Protein AF-A0A3M1DC20-F1 (afdb_monomer_lite)

Sequence (156 aa):
DALRALERAANFAPGNIRAHLELARLYRKMGRIGDAIAEIELAKHYGEPNRDAKLLLAQLYVDKGSNLELAEKYLNELTAGGVVDPEAMKAKVRLFMFKKDFGAAGRVVEQLEEVFPEDEDVRRLKAELADRRRKASKKRGHRRKGGGFKIIRMDQ

Structure (mmCIF, N/CA/C/O backbone):
data_AF-A0A3M1DC20-F1
#
_entry.id   AF-A0A3M1DC20-F1
#
loop_
_atom_site.group_PDB
_atom_site.id
_atom_site.type_symbol
_atom_site.label_atom_id
_atom_site.label_alt_id
_atom_site.label_comp_id
_atom_site.label_asym_id
_atom_site.label_entity_id
_atom_site.label_seq_id
_atom_site.pdbx_PDB_ins_code
_atom_site.Cartn_x
_atom_site.Cartn_y
_atom_site.Cartn_z
_atom_site.occupancy
_atom_site.B_iso_or_equiv
_atom_site.auth_seq_id
_atom_site.auth_comp_id
_atom_site.auth_asym_id
_atom_site.auth_atom_id
_atom_site.pdbx_PDB_model_num
ATOM 1 N N . ASP A 1 1 ? -6.760 -6.008 -25.030 1.00 79.19 1 ASP A N 1
A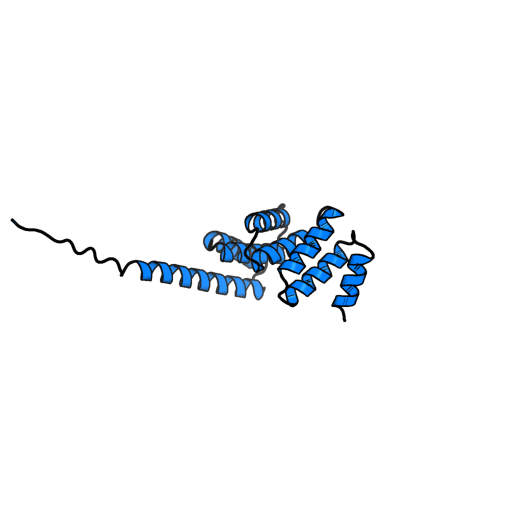TOM 2 C CA . ASP A 1 1 ? -6.701 -6.175 -23.559 1.00 79.19 1 ASP A CA 1
ATOM 3 C C . ASP A 1 1 ? -5.491 -5.458 -22.981 1.00 79.19 1 ASP A C 1
ATOM 5 O O . ASP A 1 1 ? -4.371 -5.771 -23.371 1.00 79.19 1 ASP A O 1
ATOM 9 N N . ALA A 1 2 ? -5.702 -4.491 -22.081 1.00 78.94 2 ALA A N 1
ATOM 10 C CA . ALA A 1 2 ? -4.618 -3.730 -21.443 1.00 78.94 2 ALA A CA 1
ATOM 11 C C . ALA A 1 2 ? -3.636 -4.632 -20.670 1.00 78.94 2 ALA A C 1
ATOM 13 O O . ALA A 1 2 ? -2.435 -4.385 -20.689 1.00 78.94 2 ALA A O 1
ATOM 14 N N . LEU A 1 3 ? -4.136 -5.726 -20.080 1.00 85.06 3 LEU A N 1
ATOM 15 C CA . LEU A 1 3 ? -3.325 -6.730 -19.386 1.00 85.06 3 LEU A CA 1
ATOM 16 C C . LEU A 1 3 ? -2.263 -7.350 -20.308 1.00 85.06 3 LEU A C 1
ATOM 18 O O . LEU A 1 3 ? -1.074 -7.221 -20.047 1.00 85.06 3 LEU A O 1
ATOM 22 N N . ARG A 1 4 ? -2.682 -7.906 -21.452 1.00 85.56 4 ARG A N 1
ATOM 23 C CA . ARG A 1 4 ? -1.779 -8.525 -22.442 1.00 85.56 4 ARG A CA 1
ATOM 24 C C . ARG A 1 4 ? -0.769 -7.546 -23.047 1.00 85.56 4 ARG A C 1
ATOM 26 O O . ARG A 1 4 ? 0.271 -7.954 -23.561 1.00 85.56 4 ARG A O 1
ATOM 33 N N . ALA A 1 5 ? -1.097 -6.255 -23.092 1.00 83.25 5 ALA A N 1
ATOM 34 C CA . ALA A 1 5 ? -0.164 -5.229 -23.551 1.00 83.25 5 ALA A CA 1
ATOM 35 C C . ALA A 1 5 ? 0.919 -4.955 -22.495 1.00 83.25 5 ALA A C 1
ATOM 37 O O . ALA A 1 5 ? 2.095 -4.889 -22.843 1.00 83.25 5 ALA A O 1
ATOM 38 N N . LEU A 1 6 ? 0.530 -4.865 -21.220 1.00 85.94 6 LEU A N 1
ATOM 39 C CA . LEU A 1 6 ? 1.447 -4.639 -20.103 1.00 85.94 6 LEU A CA 1
ATOM 40 C C . LEU A 1 6 ? 2.339 -5.852 -19.814 1.00 85.94 6 LEU A C 1
ATOM 42 O O . LEU A 1 6 ? 3.536 -5.670 -19.626 1.00 85.94 6 LEU A O 1
ATOM 46 N N . GLU A 1 7 ? 1.807 -7.074 -19.875 1.00 87.25 7 GLU A N 1
ATOM 47 C CA . GLU A 1 7 ? 2.600 -8.309 -19.743 1.00 87.25 7 GLU A CA 1
ATOM 48 C C . GLU A 1 7 ? 3.697 -8.383 -20.815 1.00 87.25 7 GLU A C 1
ATOM 50 O O . GLU A 1 7 ? 4.857 -8.662 -20.523 1.00 87.25 7 GLU A O 1
ATOM 55 N N . ARG A 1 8 ? 3.363 -8.059 -22.072 1.00 87.25 8 ARG A N 1
ATOM 56 C CA . ARG A 1 8 ? 4.359 -7.996 -23.152 1.00 87.25 8 ARG A CA 1
ATOM 57 C C . ARG A 1 8 ? 5.398 -6.905 -22.919 1.00 87.25 8 ARG A C 1
ATOM 59 O O . ARG A 1 8 ? 6.570 -7.137 -23.191 1.00 87.25 8 ARG A O 1
ATOM 66 N N . ALA A 1 9 ? 4.986 -5.741 -22.420 1.00 82.19 9 ALA A N 1
ATOM 67 C CA . ALA A 1 9 ? 5.904 -4.648 -22.119 1.00 82.19 9 ALA A CA 1
ATOM 68 C C . ALA A 1 9 ? 6.886 -5.014 -20.991 1.00 82.19 9 ALA A C 1
ATOM 70 O O . ALA A 1 9 ? 8.080 -4.762 -21.133 1.00 82.19 9 ALA A O 1
ATOM 71 N N . ALA A 1 10 ? 6.397 -5.646 -19.920 1.00 82.38 10 ALA A N 1
ATOM 72 C CA . ALA A 1 10 ? 7.219 -6.141 -18.816 1.00 82.38 10 ALA A CA 1
ATOM 73 C C . ALA A 1 10 ? 8.205 -7.225 -19.285 1.00 82.38 10 ALA A C 1
ATOM 75 O O . ALA A 1 10 ? 9.383 -7.179 -18.950 1.00 82.38 10 ALA A O 1
ATOM 76 N N . ASN A 1 11 ? 7.762 -8.140 -20.152 1.00 85.38 11 ASN A N 1
ATOM 77 C CA . ASN A 1 11 ? 8.630 -9.177 -20.717 1.00 85.38 11 ASN A CA 1
ATOM 78 C C . ASN A 1 11 ? 9.691 -8.621 -21.678 1.00 85.38 11 ASN A C 1
ATOM 80 O O . ASN A 1 11 ? 10.813 -9.118 -21.713 1.00 85.38 11 ASN A O 1
ATOM 84 N N . PHE A 1 12 ? 9.346 -7.612 -22.482 1.00 86.56 12 PHE A N 1
ATOM 85 C CA . PHE A 1 12 ? 10.267 -7.022 -23.456 1.00 86.56 12 PHE A CA 1
ATOM 86 C C . PHE A 1 12 ? 11.328 -6.136 -22.795 1.00 86.56 12 PHE A C 1
ATOM 88 O O . PHE A 1 12 ? 12.458 -6.058 -23.271 1.00 86.56 12 PHE A O 1
ATOM 95 N N . ALA A 1 13 ? 10.976 -5.479 -21.689 1.00 81.88 13 ALA A N 1
ATOM 96 C CA . ALA A 1 13 ? 11.889 -4.653 -20.914 1.00 81.88 13 ALA A CA 1
ATOM 97 C C . ALA A 1 13 ? 11.788 -4.995 -19.416 1.00 81.88 13 ALA A C 1
ATOM 99 O O . ALA A 1 13 ? 11.181 -4.226 -18.667 1.00 81.88 13 ALA A O 1
ATOM 100 N N . PRO A 1 14 ? 12.427 -6.092 -18.958 1.00 81.81 14 PRO A N 1
ATOM 101 C CA . PRO A 1 14 ? 12.338 -6.550 -17.565 1.00 81.81 14 PRO A CA 1
ATOM 102 C C . PRO A 1 14 ? 12.837 -5.529 -16.531 1.00 81.81 14 PRO A C 1
ATOM 104 O O . PRO A 1 14 ? 12.403 -5.520 -15.387 1.00 81.81 14 PRO A O 1
ATOM 107 N N . GLY A 1 15 ? 13.729 -4.617 -16.931 1.00 82.81 15 GLY A N 1
ATOM 108 C CA . GLY A 1 15 ? 14.194 -3.524 -16.071 1.00 82.81 15 GLY A CA 1
ATOM 109 C C . GLY A 1 15 ? 13.280 -2.298 -16.025 1.00 82.81 15 GLY A C 1
ATOM 110 O O . GLY A 1 15 ? 13.578 -1.328 -15.328 1.00 82.81 15 GLY A O 1
ATOM 111 N N . ASN A 1 16 ? 12.176 -2.285 -16.775 1.00 85.25 16 ASN A N 1
ATOM 112 C CA . ASN A 1 16 ? 11.290 -1.132 -16.842 1.00 85.25 16 ASN A CA 1
ATOM 113 C C . ASN A 1 16 ? 10.296 -1.131 -15.675 1.00 85.25 16 ASN A C 1
ATOM 115 O O . ASN A 1 16 ? 9.163 -1.606 -15.788 1.00 85.25 16 ASN A O 1
ATOM 119 N N . ILE A 1 17 ? 10.695 -0.499 -14.569 1.00 87.50 17 ILE A N 1
ATOM 120 C CA . ILE A 1 17 ? 9.869 -0.345 -13.362 1.00 87.50 17 ILE A CA 1
ATOM 121 C C . ILE A 1 17 ? 8.469 0.219 -13.650 1.00 87.50 17 ILE A C 1
ATOM 123 O O . ILE A 1 17 ? 7.507 -0.146 -12.979 1.00 87.50 17 ILE A O 1
ATOM 127 N N . ARG A 1 18 ? 8.314 1.074 -14.669 1.00 87.56 18 ARG A N 1
ATOM 128 C CA . ARG A 1 18 ? 7.016 1.664 -15.022 1.00 87.56 18 ARG A CA 1
ATOM 129 C C . ARG A 1 18 ? 6.049 0.625 -15.589 1.00 87.56 18 ARG A C 1
ATOM 131 O O . ARG A 1 18 ? 4.864 0.682 -15.272 1.00 87.56 18 ARG A O 1
ATOM 138 N N . ALA A 1 19 ? 6.537 -0.320 -16.393 1.00 89.62 19 ALA A N 1
ATOM 139 C CA . ALA A 1 19 ? 5.710 -1.399 -16.930 1.00 89.62 19 ALA A CA 1
ATOM 140 C C . ALA A 1 19 ? 5.204 -2.313 -15.803 1.00 89.62 19 ALA A C 1
ATOM 142 O O . ALA A 1 19 ? 4.003 -2.572 -15.715 1.00 89.62 19 ALA A O 1
ATOM 143 N N . HIS A 1 20 ? 6.096 -2.701 -14.887 1.00 90.75 20 HIS A N 1
ATOM 144 C CA . HIS A 1 20 ? 5.737 -3.502 -13.714 1.00 90.75 20 HIS A CA 1
ATOM 145 C C . HIS A 1 20 ? 4.788 -2.765 -12.761 1.00 90.75 20 HIS A C 1
ATOM 147 O O . HIS A 1 20 ? 3.853 -3.367 -12.242 1.00 90.75 20 HIS A O 1
ATOM 153 N N . LEU A 1 21 ? 4.960 -1.452 -12.567 1.00 92.50 21 LEU A N 1
ATOM 154 C CA . LEU A 1 21 ? 4.049 -0.627 -11.766 1.00 92.50 21 LEU A CA 1
ATOM 155 C C . LEU A 1 21 ? 2.620 -0.634 -12.314 1.00 92.50 21 LEU A C 1
ATOM 157 O O . LEU A 1 21 ? 1.669 -0.837 -11.558 1.00 92.50 21 LEU A O 1
ATOM 161 N N . GLU A 1 22 ? 2.452 -0.411 -13.616 1.00 92.19 22 GLU A N 1
ATOM 162 C CA . GLU A 1 22 ? 1.127 -0.409 -14.239 1.00 92.19 22 GLU A CA 1
ATOM 163 C C . GLU A 1 22 ? 0.492 -1.806 -14.226 1.00 92.19 22 GLU A C 1
ATOM 165 O O . GLU A 1 22 ? -0.703 -1.943 -13.944 1.00 92.19 22 GLU A O 1
ATOM 170 N N . LEU A 1 23 ? 1.293 -2.855 -14.431 1.00 93.25 23 LEU A N 1
ATOM 171 C CA . LEU A 1 23 ? 0.829 -4.236 -14.329 1.00 93.25 23 LEU A CA 1
ATOM 172 C C . LEU A 1 23 ? 0.394 -4.585 -12.897 1.00 93.25 23 LEU A C 1
ATOM 174 O O . LEU A 1 23 ? -0.703 -5.104 -12.692 1.00 93.25 23 LEU A O 1
ATOM 178 N N . ALA A 1 24 ? 1.176 -4.196 -11.890 1.00 94.38 24 ALA A N 1
ATOM 179 C CA . ALA A 1 24 ? 0.836 -4.387 -10.485 1.00 94.38 24 ALA A CA 1
ATOM 180 C C . ALA A 1 24 ? -0.428 -3.619 -10.074 1.00 94.38 24 ALA A C 1
ATOM 182 O O . ALA A 1 24 ? -1.277 -4.151 -9.355 1.00 94.38 24 ALA A O 1
ATOM 183 N N . ARG A 1 25 ? -0.616 -2.385 -10.563 1.00 94.50 25 ARG A N 1
ATOM 184 C CA . ARG A 1 25 ? -1.862 -1.621 -10.361 1.00 94.50 25 ARG A CA 1
ATOM 185 C C . ARG A 1 25 ? -3.062 -2.348 -10.954 1.00 94.50 25 ARG A C 1
ATOM 187 O O . ARG A 1 25 ? -4.129 -2.368 -10.339 1.00 94.50 25 ARG A O 1
ATOM 194 N N . LEU A 1 26 ? -2.898 -2.946 -12.131 1.00 94.56 26 LEU A N 1
ATOM 195 C CA . LEU A 1 26 ? -3.957 -3.706 -12.780 1.00 94.56 26 LEU A CA 1
ATOM 196 C C . LEU A 1 26 ? -4.280 -4.993 -12.010 1.00 94.56 26 LEU A C 1
ATOM 198 O O . LEU A 1 26 ? -5.450 -5.240 -11.718 1.00 94.56 26 LEU A O 1
ATOM 202 N N . TYR A 1 27 ? -3.266 -5.753 -11.590 1.00 95.38 27 TYR A N 1
ATOM 203 C CA . TYR A 1 27 ? -3.453 -6.930 -10.740 1.00 95.38 27 TYR A CA 1
ATOM 204 C C . TYR A 1 27 ? -4.128 -6.590 -9.412 1.00 95.38 27 TYR A C 1
ATOM 206 O O . TYR A 1 27 ? -5.059 -7.284 -9.002 1.00 95.38 27 TYR A O 1
ATOM 214 N N . ARG A 1 28 ? -3.761 -5.467 -8.786 1.00 95.50 28 ARG A N 1
ATOM 215 C CA .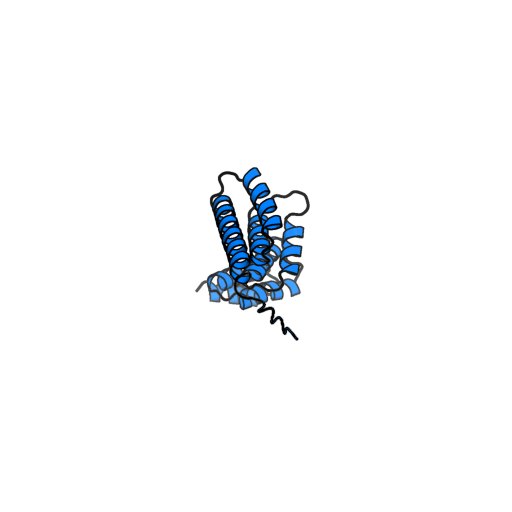 ARG A 1 28 ? -4.433 -4.967 -7.583 1.00 95.50 28 ARG A CA 1
ATOM 216 C C . ARG A 1 28 ? -5.922 -4.719 -7.816 1.00 95.50 28 ARG A C 1
ATOM 218 O O . ARG A 1 28 ? -6.740 -5.162 -7.015 1.00 95.50 28 ARG A O 1
ATOM 225 N N . LYS A 1 29 ? -6.285 -4.058 -8.923 1.00 94.19 29 LYS A N 1
ATOM 226 C CA . LYS A 1 29 ? -7.692 -3.815 -9.302 1.00 94.19 29 LYS A CA 1
ATOM 227 C C . LYS A 1 29 ? -8.466 -5.111 -9.553 1.00 94.19 29 LYS A C 1
ATOM 229 O O . LYS A 1 29 ? -9.661 -5.158 -9.294 1.00 94.19 29 LYS A O 1
ATOM 234 N N . MET A 1 30 ? -7.788 -6.158 -10.019 1.00 94.00 30 MET A N 1
ATOM 235 C CA . MET A 1 30 ? -8.358 -7.497 -10.203 1.00 94.00 30 MET A CA 1
ATOM 236 C C . MET A 1 30 ? -8.439 -8.311 -8.898 1.00 94.00 30 MET A C 1
ATOM 238 O O . MET A 1 30 ? -8.856 -9.465 -8.932 1.00 94.00 30 MET A O 1
ATOM 242 N N . GLY A 1 31 ? -8.006 -7.762 -7.756 1.00 94.69 31 GLY A N 1
ATOM 243 C CA . GLY A 1 31 ? -7.920 -8.487 -6.483 1.00 94.69 31 GLY A CA 1
ATOM 244 C C . GLY A 1 31 ? -6.760 -9.487 -6.409 1.00 94.69 31 GLY A C 1
ATOM 245 O O . GLY A 1 31 ? -6.595 -10.178 -5.404 1.00 94.69 31 GLY A O 1
ATOM 246 N N . ARG A 1 32 ? -5.911 -9.545 -7.440 1.00 95.75 32 ARG A N 1
ATOM 247 C CA . ARG A 1 32 ? -4.730 -10.413 -7.534 1.00 95.75 32 ARG A CA 1
ATOM 248 C C . ARG A 1 32 ? -3.546 -9.774 -6.802 1.00 95.75 32 ARG A C 1
ATOM 250 O O . ARG A 1 32 ? -2.534 -9.418 -7.397 1.00 95.75 32 ARG A O 1
ATOM 257 N N . ILE A 1 33 ? -3.684 -9.590 -5.487 1.00 95.94 33 ILE A N 1
ATOM 258 C CA . ILE A 1 33 ? -2.699 -8.861 -4.666 1.00 95.94 33 ILE A CA 1
ATOM 259 C C . ILE A 1 33 ? -1.333 -9.564 -4.644 1.00 95.94 33 ILE A C 1
ATOM 261 O O . ILE A 1 33 ? -0.301 -8.899 -4.641 1.00 95.94 33 ILE A O 1
ATOM 265 N N . GLY A 1 34 ? -1.314 -10.902 -4.652 1.00 95.38 34 GLY A N 1
ATOM 266 C CA . GLY A 1 34 ? -0.071 -11.679 -4.707 1.00 95.38 34 GLY A CA 1
ATOM 267 C C . GLY A 1 34 ? 0.739 -11.396 -5.971 1.00 95.38 34 GLY A C 1
ATOM 268 O O . GLY A 1 34 ? 1.921 -11.079 -5.871 1.00 95.38 34 GLY A O 1
ATOM 269 N N . ASP A 1 35 ? 0.077 -11.417 -7.127 1.00 94.94 35 ASP A N 1
ATOM 270 C CA . ASP A 1 35 ? 0.717 -11.162 -8.420 1.00 94.94 35 ASP A CA 1
ATOM 271 C C . ASP A 1 35 ? 1.189 -9.710 -8.528 1.00 94.94 35 ASP A C 1
ATOM 273 O O . ASP A 1 35 ? 2.288 -9.442 -8.998 1.00 94.94 35 ASP A O 1
ATOM 277 N N . ALA A 1 36 ? 0.407 -8.764 -8.000 1.00 95.44 36 ALA A N 1
ATOM 278 C CA . ALA A 1 36 ? 0.812 -7.364 -7.943 1.00 95.44 36 ALA A CA 1
ATOM 279 C C . ALA A 1 36 ? 2.114 -7.152 -7.151 1.00 95.44 36 ALA A C 1
ATOM 281 O O . ALA A 1 36 ? 2.950 -6.345 -7.548 1.00 95.44 36 ALA A O 1
ATOM 282 N N . ILE A 1 37 ? 2.290 -7.865 -6.033 1.00 94.88 37 ILE A N 1
ATOM 283 C CA . ILE A 1 37 ? 3.527 -7.804 -5.243 1.00 94.88 37 ILE A CA 1
ATOM 284 C C . ILE A 1 37 ? 4.682 -8.415 -6.037 1.00 94.88 37 ILE A C 1
ATOM 286 O O . ILE A 1 37 ? 5.727 -7.776 -6.150 1.00 94.88 37 ILE A O 1
ATOM 290 N N . ALA A 1 38 ? 4.471 -9.601 -6.616 1.00 93.19 38 ALA A N 1
ATOM 291 C CA . ALA A 1 38 ? 5.491 -10.318 -7.373 1.00 93.19 38 ALA A CA 1
ATOM 292 C C . ALA A 1 38 ? 6.037 -9.487 -8.544 1.00 93.19 38 ALA A C 1
ATOM 294 O O . ALA A 1 38 ? 7.243 -9.463 -8.758 1.00 93.19 38 ALA A O 1
ATOM 295 N N . GLU A 1 39 ? 5.184 -8.741 -9.250 1.00 92.81 39 GLU A N 1
ATOM 296 C CA . GLU A 1 39 ? 5.617 -7.868 -10.350 1.00 92.81 39 GLU A CA 1
ATOM 297 C C . GLU A 1 39 ? 6.566 -6.755 -9.902 1.00 92.81 39 GLU A C 1
ATOM 299 O O . GLU A 1 39 ? 7.575 -6.483 -10.552 1.00 92.81 39 GLU A O 1
ATOM 304 N N . ILE A 1 40 ? 6.272 -6.098 -8.778 1.00 91.62 40 ILE A N 1
ATOM 305 C CA . ILE A 1 40 ? 7.143 -5.023 -8.289 1.00 91.62 40 ILE A CA 1
ATOM 306 C C . ILE A 1 40 ? 8.416 -5.611 -7.673 1.00 91.62 40 ILE A C 1
ATOM 308 O O . ILE A 1 40 ? 9.482 -5.013 -7.796 1.00 91.62 40 ILE A O 1
ATOM 312 N N . GLU A 1 41 ? 8.337 -6.779 -7.031 1.00 89.31 41 GLU A N 1
ATOM 313 C CA . GLU A 1 41 ? 9.520 -7.509 -6.563 1.00 89.31 41 GLU A CA 1
ATOM 314 C C . GLU A 1 41 ? 10.419 -7.954 -7.714 1.00 89.31 41 GLU A C 1
ATOM 316 O O . GLU A 1 41 ? 11.635 -7.804 -7.615 1.00 89.31 41 GLU A O 1
ATOM 321 N N . LEU A 1 42 ? 9.839 -8.387 -8.834 1.00 87.56 42 LEU A N 1
ATOM 322 C CA . LEU A 1 42 ? 10.590 -8.706 -10.040 1.00 87.56 42 LEU A CA 1
ATOM 323 C C . LEU A 1 42 ? 11.362 -7.481 -10.541 1.00 87.56 42 LEU A C 1
ATOM 325 O O . LEU A 1 42 ? 12.565 -7.553 -10.780 1.00 87.56 42 LEU A O 1
ATOM 329 N N . ALA A 1 43 ? 10.692 -6.331 -10.611 1.00 86.50 43 ALA A N 1
ATOM 330 C CA . ALA A 1 43 ? 11.310 -5.086 -11.047 1.00 86.50 43 ALA A CA 1
ATOM 331 C C . ALA A 1 43 ? 12.466 -4.631 -10.135 1.00 86.50 43 ALA A C 1
ATOM 333 O O . ALA A 1 43 ? 13.436 -4.047 -10.619 1.00 86.50 43 ALA A O 1
ATOM 334 N N . LYS A 1 44 ? 12.404 -4.932 -8.827 1.00 83.81 44 LYS A N 1
ATOM 335 C CA . LYS A 1 44 ? 13.490 -4.636 -7.874 1.00 83.81 44 LYS A CA 1
ATOM 336 C C . LYS A 1 44 ? 14.793 -5.368 -8.197 1.00 83.81 44 LYS A C 1
ATOM 338 O O . LYS A 1 44 ? 15.857 -4.881 -7.825 1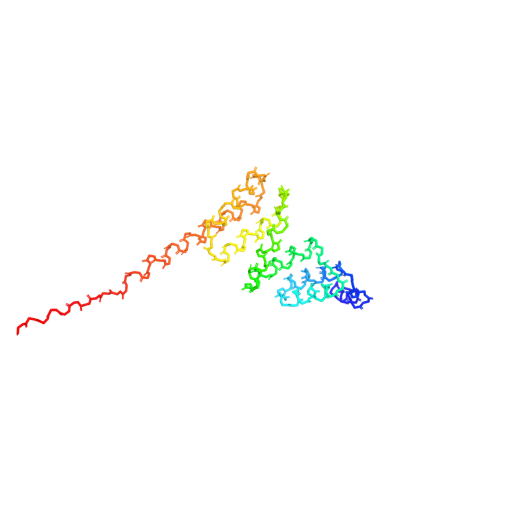.00 83.81 44 LYS A O 1
ATOM 343 N N . HIS A 1 45 ? 14.747 -6.516 -8.880 1.00 85.38 45 HIS A N 1
ATOM 344 C CA . HIS A 1 45 ? 15.970 -7.217 -9.289 1.00 85.38 45 HIS A CA 1
ATOM 345 C C . HIS A 1 45 ? 16.803 -6.421 -10.299 1.00 85.38 45 HIS A C 1
ATOM 347 O O . HIS A 1 45 ? 18.007 -6.643 -10.403 1.00 85.38 45 HIS A O 1
ATOM 353 N N . TYR A 1 46 ? 16.182 -5.484 -11.016 1.00 83.50 46 TYR A N 1
ATOM 354 C CA . TYR A 1 46 ? 16.834 -4.688 -12.051 1.00 83.50 46 TYR A CA 1
ATOM 355 C C . TYR A 1 46 ? 17.228 -3.280 -11.583 1.00 83.50 46 TYR A C 1
ATOM 357 O O . TYR A 1 46 ? 17.893 -2.556 -12.323 1.00 83.50 46 TYR A O 1
ATOM 365 N N . GLY A 1 47 ? 16.848 -2.880 -10.367 1.00 80.06 47 GLY A N 1
ATOM 366 C CA . GLY A 1 47 ? 17.212 -1.588 -9.793 1.00 80.06 47 GLY A CA 1
ATOM 367 C C . GLY A 1 47 ? 16.454 -1.261 -8.509 1.00 80.06 47 GLY A C 1
ATOM 368 O O . GLY A 1 47 ? 15.436 -1.873 -8.189 1.00 80.06 47 GLY A O 1
ATOM 369 N N . GLU A 1 48 ? 16.944 -0.259 -7.774 1.00 80.12 48 GLU A N 1
ATOM 370 C CA . GLU A 1 48 ? 16.265 0.224 -6.568 1.00 80.12 48 GLU A CA 1
ATOM 371 C C . GLU A 1 48 ? 14.859 0.744 -6.933 1.00 80.12 48 GLU A C 1
ATOM 373 O O . GLU A 1 48 ? 14.711 1.543 -7.866 1.00 80.12 48 GLU A O 1
ATOM 378 N N . PRO A 1 49 ? 13.807 0.315 -6.213 1.00 81.56 49 PRO A N 1
ATOM 379 C CA . PRO A 1 49 ? 12.448 0.756 -6.471 1.00 81.56 49 PRO A CA 1
ATOM 380 C C . PRO A 1 49 ? 12.344 2.266 -6.287 1.00 81.56 49 PRO A C 1
ATOM 382 O O .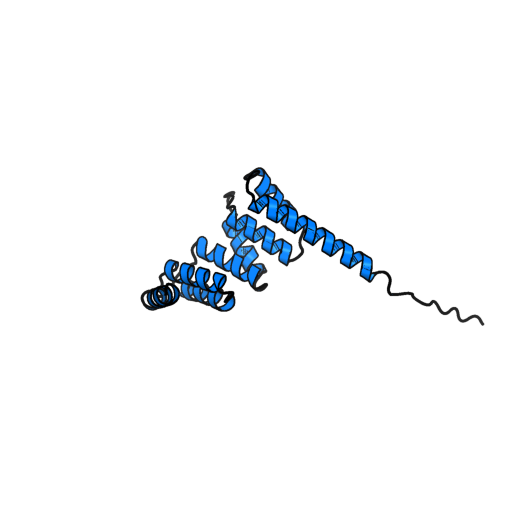 PRO A 1 49 ? 12.698 2.827 -5.246 1.00 81.56 49 PRO A O 1
ATOM 385 N N . ASN A 1 50 ? 11.786 2.919 -7.302 1.00 87.38 50 ASN A N 1
ATOM 386 C CA . ASN A 1 50 ? 11.464 4.330 -7.218 1.00 87.38 50 ASN A CA 1
ATOM 387 C C . ASN A 1 50 ? 10.370 4.586 -6.163 1.00 87.38 50 ASN A C 1
ATOM 389 O O . ASN A 1 50 ? 9.742 3.675 -5.613 1.00 87.38 50 ASN A O 1
ATOM 393 N N . ARG A 1 51 ? 10.134 5.868 -5.894 1.00 89.62 51 ARG A N 1
ATOM 394 C CA . ARG A 1 51 ? 9.143 6.348 -4.928 1.00 89.62 51 ARG A CA 1
ATOM 395 C C . ARG A 1 51 ? 7.769 5.679 -5.092 1.00 89.62 51 ARG A C 1
ATOM 397 O O . ARG A 1 51 ? 7.201 5.191 -4.117 1.00 89.62 51 ARG A O 1
ATOM 404 N N . ASP A 1 52 ? 7.275 5.603 -6.325 1.00 90.44 52 ASP A N 1
ATOM 405 C CA . ASP A 1 52 ? 5.959 5.040 -6.644 1.00 90.44 52 ASP A CA 1
ATOM 406 C C . ASP A 1 52 ? 5.894 3.530 -6.394 1.00 90.44 52 ASP A C 1
ATOM 408 O O . ASP A 1 52 ? 4.883 3.025 -5.906 1.00 90.44 52 ASP A O 1
ATOM 412 N N . ALA A 1 53 ? 6.977 2.805 -6.680 1.00 91.81 53 ALA A N 1
ATOM 413 C CA . ALA A 1 53 ? 7.090 1.376 -6.409 1.00 91.81 53 ALA A CA 1
ATOM 414 C C . ALA A 1 53 ? 7.115 1.079 -4.909 1.00 91.81 53 ALA A C 1
ATOM 416 O O . ALA A 1 53 ? 6.424 0.161 -4.462 1.00 91.81 53 ALA A O 1
ATOM 417 N N . LYS A 1 54 ? 7.837 1.883 -4.115 1.00 92.88 54 LYS A N 1
ATOM 418 C CA . LYS A 1 54 ? 7.820 1.777 -2.646 1.00 92.88 54 LYS A CA 1
ATOM 419 C C . LYS A 1 54 ? 6.418 2.025 -2.086 1.00 92.88 54 LYS A C 1
ATOM 421 O O . LYS A 1 54 ? 5.947 1.245 -1.257 1.00 92.88 54 LYS A O 1
ATOM 426 N N . LEU A 1 55 ? 5.733 3.062 -2.572 1.00 94.69 55 LEU A N 1
ATOM 427 C CA . LEU A 1 55 ? 4.375 3.395 -2.143 1.00 94.69 55 LEU A CA 1
ATOM 428 C C . LEU A 1 55 ? 3.383 2.282 -2.501 1.00 94.69 55 LEU A C 1
ATOM 430 O O . LEU A 1 55 ? 2.620 1.836 -1.642 1.00 94.69 55 LEU A O 1
ATOM 434 N N . LEU A 1 56 ? 3.409 1.800 -3.747 1.00 95.00 56 LEU A N 1
ATOM 435 C CA . LEU A 1 56 ? 2.502 0.750 -4.201 1.00 95.00 56 LEU A CA 1
ATOM 436 C C . LEU A 1 56 ? 2.745 -0.567 -3.455 1.00 95.00 56 LEU A C 1
ATOM 438 O O . LEU A 1 56 ? 1.780 -1.187 -3.017 1.00 95.00 56 LEU A O 1
ATOM 442 N N . LEU A 1 57 ? 4.001 -0.963 -3.225 1.00 94.81 57 LEU A N 1
ATOM 443 C CA . LEU A 1 57 ? 4.312 -2.139 -2.406 1.00 94.81 57 LEU A CA 1
ATOM 444 C C . LEU A 1 57 ? 3.790 -2.006 -0.978 1.00 94.81 57 LEU A C 1
ATOM 446 O O . LEU A 1 57 ? 3.188 -2.947 -0.467 1.00 94.81 57 LEU A O 1
ATOM 450 N N . ALA A 1 58 ? 3.973 -0.848 -0.339 1.00 95.50 58 ALA A N 1
ATOM 451 C CA . ALA A 1 58 ? 3.444 -0.626 1.001 1.00 95.50 58 ALA A CA 1
ATOM 452 C C . ALA A 1 58 ? 1.913 -0.756 1.036 1.00 95.50 58 ALA A C 1
ATOM 454 O O . ALA A 1 58 ? 1.374 -1.420 1.920 1.00 95.50 58 ALA A O 1
ATOM 455 N N . GLN A 1 59 ? 1.212 -0.189 0.049 1.00 95.56 59 GLN A N 1
ATOM 456 C CA . GLN A 1 59 ? -0.240 -0.344 -0.082 1.00 95.56 59 GLN A CA 1
ATOM 457 C C . GLN A 1 59 ? -0.642 -1.812 -0.282 1.00 95.56 59 GLN A C 1
ATOM 459 O O . GLN A 1 59 ? -1.541 -2.292 0.401 1.00 95.56 59 GLN A O 1
ATOM 464 N N . LEU A 1 60 ? 0.047 -2.545 -1.160 1.00 96.50 60 LEU A N 1
ATOM 465 C CA . LEU A 1 60 ? -0.228 -3.960 -1.426 1.00 96.50 60 LEU A CA 1
ATOM 466 C C . LEU A 1 60 ? 0.013 -4.847 -0.200 1.00 96.50 60 LEU A C 1
ATOM 468 O O . LEU A 1 60 ? -0.756 -5.770 0.058 1.00 96.50 60 LEU A O 1
ATOM 472 N N . TYR A 1 61 ? 1.051 -4.561 0.583 1.00 96.50 61 TYR A N 1
ATOM 473 C CA . TYR A 1 61 ? 1.328 -5.253 1.838 1.00 96.50 61 TYR A CA 1
ATOM 474 C C . TYR A 1 61 ? 0.250 -5.016 2.892 1.00 96.50 61 TYR A C 1
ATOM 476 O O . TYR A 1 61 ? -0.165 -5.964 3.561 1.00 96.50 61 TYR A O 1
ATOM 484 N N . VAL A 1 62 ? -0.266 -3.790 2.991 1.00 95.94 62 VAL A N 1
ATOM 485 C CA . VAL A 1 62 ? -1.417 -3.479 3.849 1.00 95.94 62 VAL A CA 1
ATOM 486 C C . VAL A 1 62 ? -2.678 -4.191 3.354 1.00 95.94 62 VAL A C 1
ATOM 488 O O . VAL A 1 62 ? -3.367 -4.808 4.163 1.00 95.94 62 VAL A O 1
ATOM 491 N N . ASP A 1 63 ? -2.949 -4.162 2.046 1.00 93.94 63 ASP A N 1
ATOM 492 C CA . ASP A 1 63 ? -4.117 -4.810 1.434 1.00 93.94 63 ASP A CA 1
ATOM 493 C C . ASP A 1 63 ? -4.081 -6.339 1.637 1.00 93.94 63 ASP A C 1
ATOM 495 O O . ASP A 1 63 ? -5.108 -6.958 1.917 1.00 93.94 63 ASP A O 1
ATOM 499 N N . LYS A 1 64 ? -2.891 -6.951 1.555 1.00 94.81 64 LYS A N 1
ATOM 500 C CA . LYS A 1 64 ? -2.669 -8.385 1.812 1.00 94.81 64 LYS A CA 1
ATOM 501 C C . LYS A 1 64 ? -2.649 -8.735 3.303 1.00 94.81 64 LYS A C 1
ATOM 503 O O . LYS A 1 64 ? -2.913 -9.880 3.662 1.00 94.81 64 LYS A O 1
ATOM 508 N N . GLY A 1 65 ? -2.305 -7.781 4.168 1.00 94.00 65 GLY A N 1
ATOM 509 C CA . GLY A 1 65 ? -2.080 -8.019 5.594 1.00 94.00 65 GLY A CA 1
ATOM 510 C C . GLY A 1 65 ? -0.759 -8.730 5.913 1.00 94.00 65 GLY A C 1
ATOM 511 O O . GLY A 1 65 ? -0.667 -9.413 6.930 1.00 94.00 65 GLY A O 1
ATOM 512 N N . SER A 1 66 ? 0.251 -8.603 5.049 1.00 94.06 66 SER A N 1
ATOM 513 C CA . SER A 1 66 ? 1.564 -9.260 5.173 1.00 94.06 66 SER A CA 1
ATOM 514 C C . SER A 1 66 ? 2.693 -8.243 5.054 1.00 94.06 66 SER A C 1
ATOM 516 O O . SER A 1 66 ? 2.507 -7.242 4.375 1.00 94.06 66 SER A O 1
ATOM 518 N N . ASN A 1 67 ? 3.875 -8.519 5.614 1.00 94.12 67 ASN A N 1
ATOM 519 C CA . ASN A 1 67 ? 5.039 -7.619 5.545 1.00 94.12 67 ASN A CA 1
ATOM 520 C C . ASN A 1 67 ? 4.727 -6.194 6.048 1.00 94.12 67 ASN A C 1
ATOM 522 O O . ASN A 1 67 ? 5.170 -5.201 5.469 1.00 94.12 67 ASN A O 1
ATOM 526 N N . LEU A 1 68 ? 3.939 -6.087 7.123 1.00 94.94 68 LEU A N 1
ATOM 527 C CA . LEU A 1 68 ? 3.464 -4.807 7.655 1.00 94.94 68 LEU A CA 1
ATOM 528 C C . LEU A 1 68 ? 4.614 -3.938 8.175 1.00 94.94 68 LEU A C 1
ATOM 530 O O . LEU A 1 68 ? 4.564 -2.719 8.053 1.00 94.94 68 LEU A O 1
ATOM 534 N N . GLU A 1 69 ? 5.663 -4.556 8.714 1.00 94.81 69 GLU A N 1
ATOM 535 C CA . GLU A 1 69 ? 6.887 -3.884 9.154 1.00 94.81 69 GLU A CA 1
ATOM 536 C C . GLU A 1 69 ? 7.623 -3.251 7.968 1.00 94.81 69 GLU A C 1
ATOM 538 O O . GLU A 1 69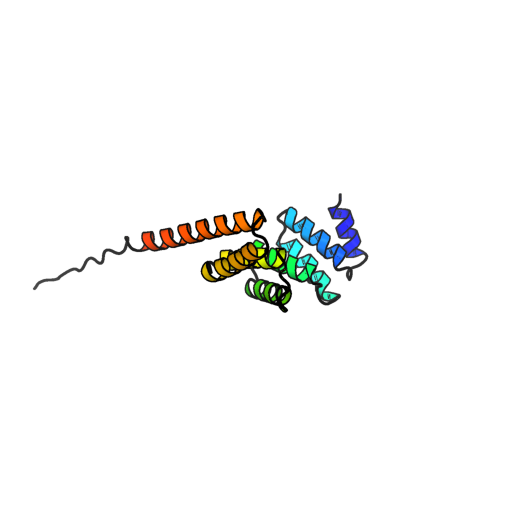 ? 8.086 -2.113 8.046 1.00 94.81 69 GLU A O 1
ATOM 543 N N . LEU A 1 70 ? 7.692 -3.965 6.841 1.00 93.69 70 LEU A N 1
ATOM 544 C CA . LEU A 1 70 ? 8.321 -3.460 5.624 1.00 93.69 70 LEU A CA 1
ATOM 545 C C . LEU A 1 70 ? 7.476 -2.356 4.975 1.00 93.69 70 LEU A C 1
ATOM 547 O O . LEU A 1 70 ? 8.025 -1.358 4.512 1.00 93.69 70 LEU A O 1
ATOM 551 N N . ALA A 1 71 ? 6.148 -2.499 4.994 1.00 95.38 71 ALA A N 1
ATOM 552 C CA . ALA A 1 71 ? 5.233 -1.439 4.584 1.00 95.38 71 ALA A CA 1
ATOM 553 C C . ALA A 1 71 ? 5.442 -0.174 5.429 1.00 95.38 71 ALA A C 1
ATOM 555 O O . ALA A 1 71 ? 5.558 0.918 4.880 1.00 95.38 71 ALA A O 1
ATOM 556 N N . GLU A 1 72 ? 5.560 -0.318 6.753 1.00 95.12 72 GLU A N 1
ATOM 557 C CA . GLU A 1 72 ? 5.834 0.801 7.657 1.00 95.12 72 GLU A CA 1
ATOM 558 C C . GLU A 1 72 ? 7.159 1.485 7.329 1.00 95.12 72 GLU A C 1
ATOM 560 O O . GLU A 1 72 ? 7.210 2.711 7.236 1.00 95.12 72 GLU A O 1
ATOM 565 N N . LYS A 1 73 ? 8.214 0.695 7.097 1.00 94.38 73 LYS A N 1
ATOM 566 C CA . LYS A 1 73 ? 9.530 1.204 6.708 1.00 94.38 73 LYS A CA 1
ATOM 567 C C . LYS A 1 73 ? 9.448 2.043 5.433 1.00 94.38 73 LYS A C 1
ATOM 569 O O . LYS A 1 73 ? 9.905 3.183 5.442 1.00 94.38 73 LYS A O 1
ATOM 574 N N . TYR A 1 74 ? 8.823 1.530 4.372 1.00 93.19 74 TYR A N 1
ATOM 575 C CA . TYR A 1 74 ? 8.682 2.278 3.120 1.00 93.19 74 TYR A CA 1
ATOM 576 C C . TYR A 1 74 ? 7.871 3.561 3.294 1.00 93.19 74 TYR A C 1
ATOM 578 O O . TYR A 1 74 ? 8.257 4.600 2.770 1.00 93.19 74 TYR A O 1
ATOM 586 N N . LEU A 1 75 ? 6.783 3.536 4.062 1.00 93.56 75 LEU A N 1
ATOM 587 C CA . LEU A 1 75 ? 5.980 4.737 4.306 1.00 93.56 75 LEU A CA 1
ATOM 588 C C . LEU A 1 75 ? 6.722 5.768 5.163 1.00 93.56 75 LEU A C 1
ATOM 590 O O . LEU A 1 75 ? 6.576 6.968 4.937 1.00 93.56 75 LEU A O 1
ATOM 594 N N . ASN A 1 76 ? 7.539 5.327 6.119 1.00 92.25 76 ASN A N 1
ATOM 595 C CA . ASN A 1 76 ? 8.416 6.210 6.886 1.00 92.25 76 ASN A CA 1
ATOM 596 C C . ASN A 1 76 ? 9.489 6.847 5.996 1.00 92.25 76 ASN A C 1
ATOM 598 O O . ASN A 1 76 ? 9.689 8.050 6.092 1.00 92.25 76 ASN A O 1
ATOM 602 N N . GLU A 1 77 ? 10.117 6.086 5.094 1.00 90.69 77 GLU A N 1
ATOM 603 C CA . GLU A 1 77 ? 11.059 6.629 4.102 1.00 90.69 77 GLU A CA 1
ATOM 604 C C . GLU A 1 77 ? 10.393 7.672 3.190 1.00 90.69 77 GLU A C 1
ATOM 606 O O . GLU A 1 77 ? 10.965 8.726 2.936 1.00 90.69 77 GLU A O 1
ATOM 611 N N . LEU A 1 78 ? 9.167 7.408 2.727 1.00 90.25 78 LEU A N 1
ATOM 612 C CA . LEU A 1 78 ? 8.432 8.296 1.814 1.00 90.25 78 LEU A CA 1
ATOM 613 C C . LEU A 1 78 ? 7.929 9.589 2.465 1.00 90.25 78 LEU A C 1
ATOM 615 O O . LEU A 1 78 ? 7.679 10.564 1.760 1.00 90.25 78 LEU A O 1
ATOM 619 N N . THR A 1 79 ? 7.756 9.577 3.787 1.00 86.69 79 THR A N 1
ATOM 620 C CA . THR A 1 79 ? 7.326 10.733 4.591 1.00 86.69 79 THR A CA 1
ATOM 621 C C . THR A 1 79 ? 8.492 11.385 5.343 1.00 86.69 79 THR A C 1
ATOM 623 O O . THR A 1 79 ? 8.295 12.352 6.081 1.00 86.69 79 THR A O 1
ATOM 626 N N . ALA A 1 80 ? 9.716 10.877 5.166 1.00 83.31 80 ALA A N 1
ATOM 627 C CA . ALA A 1 80 ? 10.916 11.468 5.737 1.00 83.31 80 ALA A CA 1
ATOM 628 C C . ALA A 1 80 ? 11.245 12.798 5.039 1.00 83.31 80 ALA A C 1
ATOM 630 O O . ALA A 1 80 ? 11.010 12.972 3.845 1.00 83.31 80 ALA A O 1
ATOM 631 N N . GLY A 1 81 ? 11.806 13.751 5.787 1.00 72.88 81 GLY A N 1
ATOM 632 C CA . GLY A 1 81 ? 12.227 15.048 5.240 1.00 72.88 81 GLY A CA 1
ATOM 633 C C . GLY A 1 81 ? 11.124 16.107 5.140 1.00 72.88 81 GLY A C 1
ATOM 634 O O . GLY A 1 81 ? 11.323 17.118 4.478 1.00 72.88 81 GLY A O 1
ATOM 635 N N . GLY A 1 82 ? 9.972 15.900 5.791 1.00 67.31 82 GLY A N 1
ATOM 636 C CA . GLY A 1 82 ? 8.907 16.909 5.886 1.00 67.31 82 GLY A CA 1
ATOM 637 C C . GLY A 1 82 ? 8.028 17.034 4.640 1.00 67.31 82 GLY A C 1
ATOM 638 O O . GLY A 1 82 ? 7.139 17.880 4.604 1.00 67.31 82 GLY A O 1
ATOM 639 N N . VAL A 1 83 ? 8.236 16.183 3.631 1.00 73.38 83 VAL A N 1
ATOM 640 C CA . VAL A 1 83 ? 7.347 16.111 2.470 1.00 73.38 83 VAL A CA 1
ATOM 641 C C . VAL A 1 83 ? 6.057 15.415 2.888 1.00 73.38 83 VAL A C 1
ATOM 643 O O . VAL A 1 83 ? 6.027 14.210 3.152 1.00 73.38 83 VAL A O 1
ATOM 646 N N . VAL A 1 84 ? 4.979 16.190 2.942 1.00 75.69 84 VAL A N 1
ATOM 647 C CA . VAL A 1 84 ? 3.634 15.670 3.165 1.00 75.69 84 VAL A CA 1
ATOM 648 C C . VAL A 1 84 ? 3.143 15.077 1.849 1.00 75.69 84 VAL A C 1
ATOM 650 O O . VAL A 1 84 ? 2.690 15.794 0.963 1.00 75.69 84 VAL A O 1
ATOM 653 N N . ASP A 1 85 ? 3.267 13.759 1.709 1.00 84.31 85 ASP A N 1
ATOM 654 C CA . ASP A 1 85 ? 2.602 13.018 0.639 1.00 84.31 85 ASP A CA 1
ATOM 655 C C . ASP A 1 85 ? 1.253 12.490 1.137 1.00 84.31 85 ASP A C 1
ATOM 657 O O . ASP A 1 85 ? 1.239 11.574 1.975 1.00 84.31 85 ASP A O 1
ATOM 661 N N . PRO A 1 86 ? 0.132 13.012 0.602 1.00 87.94 86 PRO A N 1
ATOM 662 C CA . PRO A 1 86 ? -1.197 12.537 0.946 1.00 87.94 86 PRO A CA 1
ATOM 663 C C . PRO A 1 86 ? -1.331 11.025 0.792 1.00 87.94 86 PRO A C 1
ATOM 665 O O . PRO A 1 86 ? -1.866 10.364 1.676 1.00 87.94 86 PRO A O 1
ATOM 668 N N . GLU A 1 87 ? -0.808 10.443 -0.286 1.00 91.00 87 GLU A N 1
ATOM 669 C CA . GLU A 1 87 ? -1.000 9.025 -0.585 1.00 91.00 87 GLU A CA 1
ATOM 670 C C . GLU A 1 87 ? -0.210 8.123 0.366 1.00 91.00 87 GLU A C 1
ATOM 672 O O . GLU A 1 87 ? -0.729 7.109 0.851 1.00 91.00 87 GLU A O 1
ATOM 677 N N . ALA A 1 88 ? 1.027 8.504 0.692 1.00 92.62 88 ALA A N 1
ATOM 678 C CA . ALA A 1 88 ? 1.835 7.786 1.673 1.00 92.62 88 ALA A CA 1
ATOM 679 C C . ALA A 1 88 ? 1.235 7.894 3.082 1.00 92.62 88 ALA A C 1
ATOM 681 O O . ALA A 1 88 ? 1.136 6.893 3.795 1.00 92.62 88 ALA A O 1
ATOM 682 N N . MET A 1 89 ? 0.769 9.077 3.486 1.00 92.44 89 MET A N 1
ATOM 683 C CA . MET A 1 89 ? 0.124 9.248 4.787 1.00 92.44 89 MET A CA 1
ATOM 684 C C . MET A 1 89 ? -1.216 8.504 4.865 1.00 92.44 89 MET A C 1
ATOM 686 O O . MET A 1 89 ? -1.450 7.792 5.843 1.00 92.44 89 MET A O 1
ATOM 690 N N . LYS A 1 90 ? -2.056 8.552 3.820 1.00 94.12 90 LYS A N 1
ATOM 691 C CA . LYS A 1 90 ? -3.303 7.766 3.725 1.00 94.12 90 LYS A CA 1
ATOM 692 C C . LYS A 1 90 ? -3.007 6.264 3.854 1.00 94.12 90 LYS A C 1
ATOM 694 O O . LYS A 1 90 ? -3.691 5.554 4.596 1.00 94.12 90 LYS A O 1
ATOM 699 N N . ALA A 1 91 ? -1.956 5.767 3.197 1.00 94.75 91 ALA A N 1
ATOM 700 C CA . ALA A 1 91 ? -1.512 4.378 3.337 1.00 94.75 91 ALA A CA 1
ATOM 701 C C . ALA A 1 91 ? -1.032 4.051 4.766 1.00 94.75 91 ALA A C 1
ATOM 703 O O . ALA A 1 91 ? -1.346 2.980 5.290 1.00 94.75 91 ALA A O 1
ATOM 704 N N . LYS A 1 92 ? -0.346 4.985 5.434 1.00 95.31 92 LYS A N 1
ATOM 705 C CA . LYS A 1 92 ? 0.136 4.842 6.818 1.00 95.31 92 LYS A CA 1
ATOM 706 C C . LYS A 1 92 ? -1.007 4.786 7.833 1.00 95.31 92 LYS A C 1
ATOM 708 O O . LYS A 1 92 ? -0.976 3.963 8.746 1.00 95.31 92 LYS A O 1
ATOM 713 N N . VAL A 1 93 ? -2.065 5.572 7.626 1.00 95.38 93 VAL A N 1
ATOM 714 C CA . VAL A 1 93 ? -3.312 5.465 8.403 1.00 95.38 93 VAL A CA 1
ATOM 715 C C . VAL A 1 93 ? -3.906 4.062 8.269 1.00 95.38 93 VAL A C 1
ATOM 717 O O . VAL A 1 93 ? -4.180 3.410 9.279 1.00 95.38 93 VAL A O 1
ATOM 720 N N . ARG A 1 94 ? -4.056 3.558 7.035 1.00 95.25 94 ARG A N 1
ATOM 721 C CA . ARG A 1 94 ? -4.599 2.210 6.778 1.00 95.25 94 ARG A CA 1
ATOM 722 C C . ARG A 1 94 ? -3.744 1.117 7.421 1.00 95.25 94 ARG A C 1
ATOM 724 O O . ARG A 1 94 ? -4.298 0.208 8.039 1.00 95.25 94 ARG A O 1
ATOM 731 N N . LEU A 1 95 ? -2.419 1.236 7.344 1.00 96.06 95 LEU A N 1
ATOM 732 C CA . LEU A 1 95 ? -1.472 0.339 8.006 1.00 96.06 95 LEU A CA 1
ATOM 733 C C . LEU A 1 95 ? -1.704 0.293 9.523 1.00 96.06 95 LEU A C 1
ATOM 735 O O . LEU A 1 95 ? -1.889 -0.786 10.087 1.00 96.06 95 LEU A O 1
ATOM 739 N N . PHE A 1 96 ? -1.746 1.446 10.195 1.00 95.62 96 PHE A N 1
ATOM 740 C CA . PHE A 1 96 ? -1.960 1.489 11.644 1.00 95.62 96 PHE A CA 1
ATOM 741 C C . PHE A 1 96 ? -3.355 0.999 12.045 1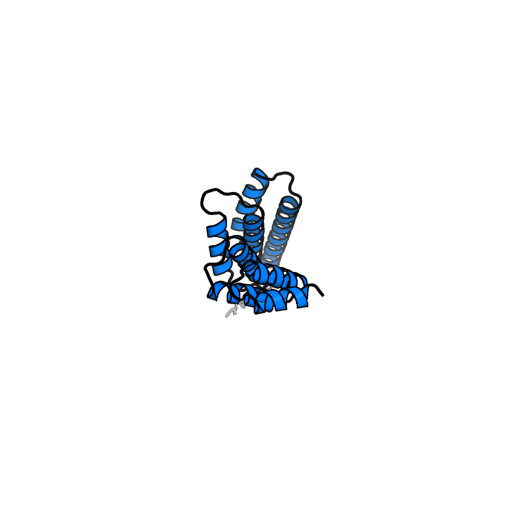.00 95.62 96 PHE A C 1
ATOM 743 O O . PHE A 1 96 ? -3.501 0.272 13.030 1.00 95.62 96 PHE A O 1
ATOM 750 N N . MET A 1 97 ? -4.380 1.285 11.240 1.00 94.00 97 MET A N 1
ATOM 751 C CA . MET A 1 97 ? -5.721 0.726 11.426 1.00 94.00 97 MET A CA 1
ATOM 752 C C . MET A 1 97 ? -5.754 -0.796 11.270 1.00 94.00 97 MET A C 1
ATOM 754 O O . MET A 1 97 ? -6.515 -1.460 11.981 1.00 94.00 97 MET A O 1
ATOM 758 N N . PHE A 1 98 ? -4.950 -1.357 10.365 1.00 93.62 98 PHE A N 1
ATOM 759 C CA . PHE A 1 98 ? -4.785 -2.802 10.216 1.00 93.62 98 PHE A CA 1
ATOM 760 C C . PHE A 1 98 ? -4.081 -3.404 11.439 1.00 93.62 98 PHE A C 1
ATOM 762 O O . PHE A 1 98 ? -4.580 -4.365 12.029 1.00 93.62 98 PHE A O 1
ATOM 769 N N . LYS A 1 99 ? -2.996 -2.767 11.903 1.00 93.44 99 LYS A N 1
ATOM 770 C CA . LYS A 1 99 ? -2.268 -3.121 13.139 1.00 93.44 99 LYS A CA 1
ATOM 771 C C . LYS A 1 99 ? -3.085 -2.885 14.420 1.00 93.44 99 LYS A C 1
ATOM 773 O O . LYS A 1 99 ? -2.668 -3.306 15.495 1.00 93.44 99 LYS A O 1
ATOM 778 N N . LYS A 1 100 ? -4.269 -2.264 14.314 1.00 93.19 100 LYS A N 1
ATOM 779 C CA . LYS A 1 100 ? -5.147 -1.840 15.425 1.00 93.19 100 LYS A CA 1
ATOM 780 C C . LYS A 1 100 ? -4.498 -0.814 16.356 1.00 93.19 100 LYS A C 1
ATOM 782 O O . LYS A 1 100 ? -4.984 -0.604 17.470 1.00 93.19 100 LYS A O 1
ATOM 787 N N . ASP A 1 101 ? -3.451 -0.146 15.890 1.00 94.19 101 ASP A N 1
ATOM 788 C CA . ASP A 1 101 ? -2.871 1.003 16.567 1.00 94.19 101 ASP A CA 1
ATOM 789 C C . ASP A 1 101 ? -3.670 2.258 16.203 1.00 94.19 101 ASP A C 1
ATOM 791 O O . ASP A 1 101 ? -3.293 3.081 15.370 1.00 94.19 101 ASP A O 1
ATOM 795 N N . PHE A 1 102 ? -4.842 2.384 16.822 1.00 93.38 102 PHE A N 1
ATOM 796 C CA . PHE A 1 102 ? -5.723 3.527 16.590 1.00 93.38 102 PHE A CA 1
ATOM 797 C C . PHE A 1 102 ? -5.139 4.846 17.115 1.00 93.38 102 PHE A C 1
ATOM 799 O O . PHE A 1 102 ? -5.615 5.907 16.722 1.00 93.38 102 PHE A O 1
ATOM 806 N N . GLY A 1 103 ? -4.141 4.789 18.005 1.00 93.38 103 GLY A N 1
ATOM 807 C CA . GLY A 1 103 ? -3.457 5.971 18.521 1.00 93.38 103 GLY A CA 1
ATOM 808 C C . GLY A 1 103 ? -2.517 6.557 17.476 1.00 93.38 103 GLY A C 1
ATOM 809 O O . GLY A 1 103 ? -2.616 7.740 17.165 1.00 93.38 103 GLY A O 1
ATOM 810 N N . ALA A 1 104 ? -1.655 5.721 16.891 1.00 93.62 104 ALA A N 1
ATOM 811 C CA . ALA A 1 104 ? -0.787 6.134 15.792 1.00 93.62 104 ALA A CA 1
ATOM 812 C C . ALA A 1 104 ? -1.596 6.543 14.552 1.00 93.62 104 ALA A C 1
ATOM 814 O O . ALA A 1 104 ? -1.312 7.579 13.957 1.00 93.62 104 ALA A O 1
ATOM 815 N N . ALA A 1 105 ? -2.651 5.791 14.209 1.00 94.75 105 ALA A N 1
ATOM 816 C CA . ALA A 1 105 ? -3.540 6.148 13.103 1.00 94.75 105 ALA A CA 1
ATOM 817 C C . ALA A 1 105 ? -4.185 7.533 13.293 1.00 94.75 105 ALA A C 1
ATOM 819 O O . ALA A 1 105 ? -4.253 8.296 12.335 1.00 94.75 105 ALA A O 1
ATOM 820 N N . GLY A 1 106 ? -4.618 7.869 14.516 1.00 94.44 106 GLY A N 1
ATOM 821 C CA . GLY A 1 106 ? -5.219 9.169 14.836 1.00 94.44 106 GLY A CA 1
ATOM 822 C C . GLY A 1 106 ? -4.281 10.335 14.560 1.00 94.44 106 GLY A C 1
ATOM 823 O O . GLY A 1 106 ? -4.652 11.234 13.817 1.00 94.44 106 GLY A O 1
ATOM 824 N N . ARG A 1 107 ? -3.037 10.253 15.046 1.00 93.38 107 ARG A N 1
ATOM 825 C CA . ARG A 1 107 ? -2.037 11.314 14.832 1.00 93.38 107 ARG A CA 1
ATOM 826 C C . ARG A 1 107 ? -1.763 11.574 13.352 1.00 93.38 107 ARG A C 1
ATOM 828 O O . ARG A 1 107 ? -1.620 12.717 12.946 1.00 93.38 107 ARG A O 1
ATOM 835 N N . VAL A 1 108 ? -1.682 10.517 12.538 1.00 93.06 108 VAL A N 1
ATOM 836 C CA . VAL A 1 108 ? -1.427 10.669 11.095 1.00 93.06 108 VAL A CA 1
ATOM 837 C C . VAL A 1 108 ? -2.639 11.272 10.376 1.00 93.06 108 VAL A C 1
ATOM 839 O O . VAL A 1 108 ? -2.463 12.092 9.483 1.00 93.06 108 VAL A O 1
ATOM 842 N N . VAL A 1 109 ? -3.866 10.894 10.758 1.00 94.12 109 VAL A N 1
ATOM 843 C CA . VAL A 1 109 ? -5.087 11.512 10.204 1.00 94.12 109 VAL A CA 1
ATOM 844 C C . VAL A 1 109 ? -5.180 12.990 10.581 1.00 94.12 109 VAL A C 1
ATOM 846 O O . VAL A 1 109 ? -5.544 13.791 9.732 1.00 94.12 109 VAL A O 1
ATOM 849 N N . GLU A 1 110 ? -4.841 13.349 11.820 1.00 92.62 110 GLU A N 1
ATOM 850 C CA . GLU A 1 110 ? -4.821 14.743 12.284 1.00 92.62 110 GLU A CA 1
ATOM 851 C C . GLU A 1 110 ? -3.838 15.583 11.457 1.00 92.62 110 GLU A C 1
ATOM 853 O O . GLU A 1 110 ? -4.227 16.609 10.913 1.00 92.62 110 GLU A O 1
ATOM 858 N N . GLN A 1 111 ? -2.613 15.090 11.243 1.00 90.75 111 GLN A N 1
ATOM 859 C CA . GLN A 1 111 ? -1.633 15.750 10.368 1.00 90.75 111 GLN A CA 1
ATOM 860 C C . GLN A 1 111 ? -2.138 15.917 8.928 1.00 90.75 111 GLN A C 1
ATOM 862 O O . GLN A 1 111 ? -1.912 16.948 8.300 1.00 90.75 111 GLN A O 1
ATOM 867 N N . LEU A 1 112 ? -2.823 14.906 8.387 1.00 90.94 112 LEU A N 1
ATOM 868 C CA . LEU A 1 112 ? -3.420 14.991 7.054 1.00 90.94 112 LEU A CA 1
ATOM 869 C C . LEU A 1 112 ? -4.527 16.043 6.976 1.00 90.94 112 LEU A C 1
ATOM 871 O O . LEU A 1 112 ? -4.626 16.735 5.972 1.00 90.94 112 LEU A O 1
ATOM 875 N N . GLU A 1 113 ? -5.359 16.150 8.009 1.00 92.12 113 GLU A N 1
ATOM 876 C CA . GLU A 1 113 ? -6.466 17.106 8.080 1.00 92.12 113 GLU A CA 1
ATOM 877 C C . GLU A 1 113 ? -5.972 18.545 8.256 1.00 92.12 113 GLU A C 1
ATOM 879 O O . GLU A 1 113 ? -6.565 19.458 7.692 1.00 92.12 113 GLU A O 1
ATOM 884 N N . GLU A 1 114 ? -4.864 18.753 8.973 1.00 91.12 114 GLU A N 1
ATOM 885 C CA . GLU A 1 114 ? -4.223 20.069 9.087 1.00 91.12 114 GLU A CA 1
ATOM 886 C C . GLU A 1 114 ? -3.757 20.603 7.727 1.00 91.12 114 GLU A C 1
ATOM 888 O O . GLU A 1 114 ? -3.894 21.793 7.448 1.00 91.12 114 GLU A O 1
ATOM 893 N N . VAL A 1 115 ? -3.221 19.727 6.871 1.00 90.12 115 VAL A N 1
ATOM 894 C CA . VAL A 1 115 ? -2.692 20.116 5.554 1.00 90.12 115 VAL A CA 1
ATOM 895 C C . VAL A 1 115 ? -3.774 20.087 4.469 1.00 90.12 115 VAL A C 1
ATOM 897 O O . VAL A 1 115 ? -3.767 20.922 3.566 1.00 90.12 115 VAL A O 1
ATOM 900 N N . PHE A 1 116 ? -4.721 19.150 4.556 1.00 89.81 116 PHE A N 1
ATOM 901 C CA . PHE A 1 116 ? -5.780 18.923 3.568 1.00 89.81 116 PHE A CA 1
ATOM 902 C C . PHE A 1 116 ? -7.168 18.840 4.235 1.00 89.81 116 PHE A C 1
ATOM 904 O O . PHE A 1 116 ? -7.808 17.783 4.212 1.00 89.81 116 PHE A O 1
ATOM 911 N N . PRO A 1 117 ? -7.681 19.944 4.809 1.00 89.12 117 PRO A N 1
ATOM 912 C CA . PRO A 1 117 ? -8.929 19.941 5.584 1.00 89.12 117 PRO A CA 1
ATOM 913 C C . PRO A 1 117 ? -10.182 19.619 4.752 1.00 89.12 117 PRO A C 1
ATOM 915 O O . PRO A 1 117 ? -11.192 19.149 5.284 1.00 89.12 117 PRO A O 1
ATOM 918 N N . GLU A 1 118 ? -10.133 19.854 3.439 1.00 90.56 118 GLU A N 1
ATOM 919 C CA . GLU A 1 118 ? -11.258 19.628 2.525 1.00 90.56 118 GLU A CA 1
ATOM 920 C C . GLU A 1 118 ? -11.186 18.290 1.768 1.00 90.56 118 GLU A C 1
ATOM 922 O O . GLU A 1 118 ? -12.126 17.952 1.048 1.00 90.56 118 GLU A O 1
ATOM 927 N N . ASP A 1 119 ? -10.125 17.494 1.953 1.00 91.62 119 ASP A N 1
ATOM 928 C CA . ASP A 1 119 ? -9.969 16.207 1.266 1.00 91.62 119 ASP A CA 1
ATOM 929 C C . ASP A 1 119 ? -11.006 15.183 1.779 1.00 91.62 119 ASP A C 1
ATOM 931 O O . ASP A 1 119 ? -11.041 14.792 2.955 1.00 91.62 119 ASP A O 1
ATOM 935 N N . GLU A 1 120 ? -11.881 14.735 0.874 1.00 91.62 120 GLU A N 1
ATOM 936 C CA . GLU A 1 120 ? -12.945 13.781 1.187 1.00 91.62 120 GLU A CA 1
ATOM 937 C C . GLU A 1 120 ? -12.418 12.425 1.672 1.00 91.62 120 GLU A C 1
ATOM 939 O O . GLU A 1 120 ? -13.045 11.791 2.529 1.00 91.62 120 GLU A O 1
ATOM 944 N N . ASP A 1 121 ? -11.269 11.970 1.167 1.00 90.75 121 ASP A N 1
ATOM 945 C CA . ASP A 1 121 ? -10.650 10.728 1.618 1.00 90.75 121 ASP A CA 1
ATOM 946 C C . ASP A 1 121 ? -10.128 10.870 3.044 1.00 90.75 121 ASP A C 1
ATOM 948 O O . ASP A 1 121 ? -10.256 9.930 3.829 1.00 90.75 121 ASP A O 1
ATOM 952 N N . VAL A 1 122 ? -9.565 12.028 3.405 1.00 92.69 122 VAL A N 1
ATOM 953 C CA . VAL A 1 122 ? -9.102 12.296 4.778 1.00 92.69 122 VAL A CA 1
ATOM 954 C C . VAL A 1 122 ? -10.288 12.262 5.740 1.00 92.69 122 VAL A C 1
ATOM 956 O O . VAL A 1 122 ? -10.251 11.549 6.750 1.00 92.69 122 VAL A O 1
ATOM 959 N N . ARG A 1 123 ? -11.400 12.920 5.383 1.00 92.81 123 ARG A N 1
ATOM 960 C CA . ARG A 1 123 ? -12.649 12.869 6.163 1.00 92.81 123 ARG A CA 1
ATOM 961 C C . ARG A 1 123 ? -13.178 11.438 6.299 1.00 92.81 123 ARG A C 1
ATOM 963 O O . ARG A 1 123 ? -13.584 11.022 7.388 1.00 92.81 123 ARG A O 1
ATOM 970 N N . ARG A 1 124 ? -13.143 10.659 5.213 1.00 94.25 124 ARG A N 1
ATOM 971 C CA . ARG A 1 124 ? -13.558 9.248 5.206 1.00 94.25 124 ARG A CA 1
ATOM 972 C C . ARG A 1 124 ? -12.670 8.390 6.105 1.00 94.25 124 ARG A C 1
ATOM 974 O O . ARG A 1 124 ? -13.192 7.591 6.880 1.00 94.25 124 ARG A O 1
ATOM 981 N N . LEU A 1 125 ? -11.351 8.567 6.044 1.00 93.81 125 LEU A N 1
ATOM 982 C CA . LEU A 1 125 ? -10.393 7.843 6.883 1.00 93.81 125 LEU A CA 1
ATOM 983 C C . LEU A 1 125 ? -10.600 8.146 8.367 1.00 93.81 125 LEU A C 1
ATOM 985 O O . LEU A 1 125 ? -10.590 7.226 9.186 1.00 93.81 125 LEU A O 1
ATOM 989 N N . LYS A 1 126 ? -10.856 9.410 8.719 1.00 94.06 126 LYS A N 1
ATOM 990 C CA . LYS A 1 126 ? -11.182 9.818 10.092 1.00 94.06 126 LYS A CA 1
ATOM 991 C C . LYS A 1 126 ? -12.443 9.123 10.608 1.00 94.06 126 LYS A C 1
ATOM 993 O O . LYS A 1 126 ? -12.440 8.575 11.714 1.00 94.06 126 LYS A O 1
ATOM 998 N N . ALA A 1 127 ? -13.501 9.092 9.796 1.00 94.38 127 ALA A N 1
ATOM 999 C CA . ALA A 1 127 ? -14.739 8.393 10.130 1.00 94.38 127 ALA A CA 1
ATOM 1000 C C . ALA A 1 127 ? -14.512 6.879 10.306 1.00 94.38 127 ALA A C 1
ATOM 1002 O O . ALA A 1 127 ? -14.931 6.293 11.308 1.00 94.38 127 ALA A O 1
ATOM 1003 N N . GLU A 1 128 ? -13.783 6.248 9.381 1.00 94.06 128 GLU A N 1
ATOM 1004 C CA . GLU A 1 128 ? -13.474 4.818 9.450 1.00 94.06 128 GLU A CA 1
ATOM 1005 C C . GLU A 1 128 ? -12.645 4.472 10.700 1.00 94.06 128 GLU A C 1
ATOM 1007 O O . GLU A 1 128 ? -12.913 3.478 11.387 1.00 94.06 128 GLU A O 1
ATOM 1012 N N . LEU A 1 129 ? -11.660 5.307 11.039 1.00 94.06 129 LEU A N 1
ATOM 1013 C CA . LEU A 1 129 ? -10.846 5.167 12.242 1.00 94.06 129 LEU A CA 1
ATOM 1014 C C . LEU A 1 129 ? -11.707 5.199 13.512 1.00 94.06 129 LEU A C 1
ATOM 1016 O O . LEU A 1 129 ? -11.564 4.320 14.373 1.00 94.06 129 LEU A O 1
ATOM 1020 N N . ALA A 1 130 ? -12.614 6.173 13.624 1.00 93.25 130 ALA A N 1
ATOM 1021 C CA . ALA A 1 130 ? -13.521 6.300 14.763 1.00 93.25 130 ALA A CA 1
ATOM 1022 C C . ALA A 1 130 ? -14.397 5.046 14.927 1.00 93.25 130 ALA A C 1
ATOM 1024 O O . ALA A 1 130 ? -14.508 4.488 16.027 1.00 93.25 130 ALA A O 1
ATOM 1025 N N . ASP A 1 131 ? -14.940 4.534 13.823 1.00 92.69 131 ASP A N 1
ATOM 1026 C CA . ASP A 1 131 ? -15.753 3.321 13.813 1.00 92.69 131 ASP A CA 1
ATOM 1027 C C . ASP A 1 131 ? -14.969 2.074 14.223 1.00 92.69 131 ASP A C 1
ATOM 1029 O O . ASP A 1 131 ? -15.446 1.273 15.042 1.00 92.69 131 ASP A O 1
ATOM 1033 N N . ARG A 1 132 ? -13.753 1.887 13.695 1.00 90.94 132 ARG A N 1
ATOM 1034 C CA . ARG A 1 132 ? -12.906 0.748 14.076 1.00 90.94 132 ARG A CA 1
ATOM 1035 C C . ARG A 1 132 ? -12.515 0.818 15.551 1.00 90.94 132 ARG A C 1
ATOM 1037 O O . ARG A 1 132 ? -12.602 -0.202 16.244 1.00 90.94 132 ARG A O 1
ATOM 1044 N N . ARG A 1 133 ? -12.173 2.007 16.057 1.00 90.62 133 ARG A N 1
ATOM 1045 C CA . ARG A 1 133 ? -11.841 2.237 17.472 1.00 90.62 133 ARG A CA 1
ATOM 1046 C C . ARG A 1 133 ? -13.026 1.909 18.387 1.00 90.62 133 ARG A C 1
ATOM 1048 O O . ARG A 1 133 ? -12.859 1.183 19.369 1.00 90.62 133 ARG A O 1
ATOM 1055 N N . ARG A 1 134 ? -14.237 2.352 18.031 1.00 90.75 134 ARG A N 1
ATOM 1056 C CA . ARG A 1 134 ? -15.482 2.045 18.762 1.00 90.75 134 ARG A CA 1
ATOM 1057 C C . ARG A 1 134 ? -15.819 0.550 18.752 1.00 90.75 134 ARG A C 1
ATOM 1059 O O . ARG A 1 134 ? -16.185 -0.022 19.779 1.00 90.75 134 ARG A O 1
ATOM 1066 N N . LYS A 1 135 ? -15.688 -0.123 17.605 1.00 88.88 135 LYS A N 1
ATOM 1067 C CA . LYS A 1 135 ? -15.919 -1.578 17.500 1.00 88.88 135 LYS A CA 1
ATOM 1068 C C . LYS A 1 135 ? -14.916 -2.364 18.353 1.00 88.88 135 LYS A C 1
ATOM 1070 O O . LYS A 1 135 ? -15.294 -3.347 18.996 1.00 88.88 135 LYS A O 1
ATOM 1075 N N . ALA A 1 136 ? -13.658 -1.925 18.400 1.00 83.62 136 ALA A N 1
ATOM 1076 C CA . ALA A 1 136 ? -12.619 -2.550 19.212 1.00 83.62 136 ALA A CA 1
ATOM 1077 C C . ALA A 1 136 ? -12.869 -2.394 20.724 1.00 83.62 136 ALA A C 1
ATOM 1079 O O . ALA A 1 136 ? -12.686 -3.363 21.466 1.00 83.62 136 ALA A O 1
ATOM 1080 N N . SER A 1 137 ? -13.340 -1.229 21.189 1.00 81.44 137 SER A N 1
ATOM 1081 C CA . SER A 1 137 ? -13.666 -1.017 22.609 1.00 81.44 137 SER A CA 1
ATOM 1082 C C . SER A 1 137 ? -14.860 -1.870 23.063 1.00 81.44 137 SER A C 1
ATOM 1084 O O . SER A 1 137 ? -14.782 -2.532 24.101 1.00 81.44 137 SER A O 1
ATOM 1086 N N . LYS A 1 138 ? -15.917 -1.976 22.244 1.00 79.31 138 LYS A N 1
ATOM 1087 C CA . LYS A 1 138 ? -17.098 -2.812 22.542 1.00 79.31 138 LYS A CA 1
ATOM 1088 C C . LYS A 1 138 ? -16.756 -4.305 22.661 1.00 79.31 138 LYS A C 1
ATOM 1090 O O . LYS A 1 138 ? -17.243 -4.976 23.572 1.00 79.31 138 LYS A O 1
ATOM 1095 N N . LYS A 1 139 ? -15.872 -4.827 21.798 1.00 71.62 139 LYS A N 1
ATOM 1096 C CA . LYS A 1 139 ? -15.405 -6.228 21.865 1.00 71.62 139 LYS A CA 1
ATOM 1097 C C . LYS A 1 139 ? -14.644 -6.550 23.160 1.00 71.62 139 LYS A C 1
ATOM 1099 O O . LYS A 1 139 ? -14.721 -7.682 23.634 1.00 71.62 139 LYS A O 1
ATOM 1104 N N . ARG A 1 140 ? -13.939 -5.580 23.759 1.00 61.72 140 ARG A N 1
ATOM 1105 C CA . ARG A 1 140 ? -13.221 -5.772 25.037 1.00 61.72 140 ARG A CA 1
ATOM 1106 C C . ARG A 1 140 ? -14.166 -5.795 26.243 1.00 61.72 140 ARG A C 1
ATOM 1108 O O . ARG A 1 140 ? -13.925 -6.562 27.169 1.00 61.72 140 ARG A O 1
ATOM 1115 N N . GLY A 1 141 ? -15.258 -5.027 26.212 1.00 58.19 141 GLY A N 1
ATOM 1116 C CA . GLY A 1 141 ? -16.274 -5.025 27.275 1.00 58.19 141 GLY A CA 1
ATOM 1117 C C . GLY A 1 141 ? -17.108 -6.311 27.343 1.00 58.19 141 GLY A C 1
ATOM 1118 O O . GLY A 1 141 ? -17.478 -6.749 28.429 1.00 58.19 141 GLY A O 1
ATOM 1119 N N . HIS A 1 142 ? -17.362 -6.963 26.203 1.00 53.69 142 HIS A N 1
ATOM 1120 C CA . HIS A 1 142 ? -18.210 -8.162 26.148 1.00 53.69 142 HIS A CA 1
ATOM 1121 C C . HIS A 1 142 ? -17.504 -9.452 26.619 1.00 53.69 142 HIS A C 1
ATOM 1123 O O . HIS A 1 142 ? -18.158 -10.356 27.124 1.00 53.69 142 HIS A O 1
ATOM 1129 N N . ARG A 1 143 ? -16.164 -9.533 26.542 1.00 54.97 143 ARG A N 1
ATOM 1130 C CA . ARG A 1 143 ? -15.391 -10.709 27.007 1.00 54.97 143 ARG A CA 1
ATOM 1131 C C . ARG A 1 143 ? -15.230 -10.813 28.531 1.00 54.97 143 ARG A C 1
ATOM 1133 O O . ARG A 1 143 ? -14.750 -11.834 29.005 1.00 54.97 143 ARG A O 1
ATOM 1140 N N . ARG A 1 144 ? -15.625 -9.798 29.312 1.00 55.34 144 ARG A N 1
ATOM 1141 C CA . ARG A 1 144 ? -15.469 -9.794 30.782 1.00 55.34 144 ARG A CA 1
ATOM 1142 C C . ARG A 1 144 ? -16.671 -10.334 31.572 1.00 55.34 144 ARG A C 1
ATOM 1144 O O . ARG A 1 144 ? -16.566 -10.439 32.786 1.00 55.34 144 ARG A O 1
ATOM 1151 N N . LYS A 1 145 ? -17.784 -10.714 30.929 1.00 53.41 145 LYS A N 1
ATOM 1152 C CA . LYS A 1 145 ? -19.005 -11.198 31.615 1.00 53.41 145 LYS A CA 1
ATOM 1153 C C . LYS A 1 145 ? -19.235 -12.724 31.557 1.00 53.41 145 LYS A C 1
ATOM 1155 O O . LYS A 1 145 ? -20.364 -13.161 31.730 1.00 53.41 145 LYS A O 1
ATOM 1160 N N . GLY A 1 146 ? -18.197 -13.533 31.313 1.00 49.88 146 GLY A N 1
ATOM 1161 C CA . GLY A 1 146 ? -18.322 -14.996 31.145 1.00 49.88 146 GLY A CA 1
ATOM 1162 C C . GLY A 1 146 ? -17.546 -15.874 32.137 1.00 49.88 146 GLY A C 1
ATOM 1163 O O . GLY A 1 146 ? -17.512 -17.082 31.958 1.00 49.88 146 GLY A O 1
ATOM 1164 N N . GLY A 1 147 ? -16.902 -15.297 33.156 1.00 51.03 147 GLY A N 1
ATOM 1165 C CA . GLY A 1 147 ? -16.092 -16.036 34.132 1.00 51.03 147 GLY A CA 1
ATOM 1166 C C . GLY A 1 147 ? -16.615 -15.849 35.549 1.00 51.03 147 GLY A C 1
ATOM 1167 O O . GLY A 1 147 ? -15.948 -15.224 36.368 1.00 51.03 147 GLY A O 1
ATOM 1168 N N . GLY A 1 148 ? -17.829 -16.331 35.823 1.00 52.12 148 GLY A N 1
ATOM 1169 C CA . GLY A 1 148 ? -18.319 -16.461 37.192 1.00 52.12 148 GLY A CA 1
ATOM 1170 C C . GLY A 1 148 ? -17.486 -17.511 37.921 1.00 52.12 148 GLY A C 1
ATOM 1171 O O . GLY A 1 148 ? -17.758 -18.702 37.804 1.00 52.12 148 GLY A O 1
ATOM 1172 N N . PHE A 1 149 ? -16.456 -17.072 38.643 1.00 53.81 149 PHE A N 1
ATOM 1173 C CA . PHE A 1 149 ? -15.773 -17.887 39.643 1.00 53.81 149 PHE A CA 1
ATOM 1174 C C . PHE A 1 149 ? -16.808 -18.279 40.704 1.00 53.81 149 PHE A C 1
ATOM 1176 O O . PHE A 1 149 ? -17.203 -17.464 41.538 1.00 53.81 149 PHE A O 1
ATOM 1183 N N . LYS A 1 150 ? -17.287 -19.524 40.648 1.00 52.12 150 LYS A N 1
ATOM 1184 C CA . LYS A 1 150 ? -18.068 -20.126 41.727 1.00 52.12 150 LYS A CA 1
ATOM 1185 C C . LYS A 1 150 ? -17.072 -20.445 42.843 1.00 52.12 150 LYS A C 1
ATOM 1187 O O . LYS A 1 150 ? -16.374 -21.451 42.789 1.00 52.12 150 LYS A O 1
ATOM 1192 N N . ILE A 1 151 ? -16.947 -19.536 43.808 1.00 56.03 151 ILE A N 1
ATOM 1193 C CA . ILE A 1 151 ? -16.229 -19.789 45.058 1.00 56.03 151 ILE A CA 1
ATOM 1194 C C . ILE A 1 151 ? -17.052 -20.838 45.807 1.00 56.03 151 ILE A C 1
ATOM 1196 O O . ILE A 1 151 ? -18.115 -20.528 46.343 1.00 56.03 151 ILE A O 1
ATOM 1200 N N . ILE A 1 152 ? -16.602 -22.089 45.790 1.00 56.75 152 ILE A N 1
ATOM 1201 C CA . ILE A 1 152 ? -17.144 -23.126 46.664 1.00 56.75 152 ILE A CA 1
ATOM 1202 C C . ILE A 1 152 ? -16.489 -22.893 48.027 1.00 56.75 152 ILE A C 1
ATOM 1204 O O . ILE A 1 152 ? -15.318 -23.212 48.214 1.00 56.75 152 ILE A O 1
ATOM 1208 N N . ARG A 1 153 ? -17.222 -22.280 48.965 1.00 56.31 153 ARG A N 1
ATOM 1209 C CA . ARG A 1 153 ? -16.924 -22.452 50.390 1.00 56.31 153 ARG A CA 1
ATOM 1210 C C . ARG A 1 153 ? -17.303 -23.885 50.743 1.00 56.31 153 ARG A C 1
ATOM 1212 O O . ARG A 1 153 ? -18.477 -24.234 50.676 1.00 56.31 153 ARG A O 1
ATOM 1219 N N . MET A 1 154 ? -16.307 -24.696 51.068 1.00 51.12 154 MET A N 1
ATOM 1220 C CA . MET A 1 154 ? -16.497 -25.917 51.842 1.00 51.12 154 MET A CA 1
ATOM 1221 C C . MET A 1 154 ? -16.369 -25.499 53.308 1.00 51.12 154 MET A C 1
ATOM 1223 O O . MET A 1 154 ? -15.276 -25.158 53.755 1.00 51.12 154 MET A O 1
ATOM 1227 N N . ASP A 1 155 ? -17.507 -25.415 53.993 1.00 49.94 155 ASP A N 1
ATOM 1228 C CA . ASP A 1 155 ? -17.574 -25.344 55.452 1.00 49.94 155 ASP A CA 1
ATOM 1229 C C . ASP A 1 155 ? -17.531 -26.775 56.012 1.00 49.94 155 ASP A C 1
ATOM 1231 O O . ASP A 1 155 ? -18.259 -27.631 55.513 1.00 49.94 155 ASP A O 1
ATOM 1235 N N . GLN A 1 156 ? -16.640 -26.941 56.999 1.00 49.28 156 GLN A N 1
ATOM 1236 C CA . GLN A 1 156 ? -16.515 -27.927 58.093 1.00 49.28 156 GLN A CA 1
ATOM 1237 C C . GLN A 1 156 ? -16.853 -29.405 57.854 1.00 49.28 156 GLN A C 1
ATOM 1239 O O . GLN A 1 156 ? -18.035 -29.748 57.646 1.00 49.28 156 GLN A O 1
#

Radius of gyration: 21.5 Å; chains: 1; bounding box: 36×48×82 Å

pLDDT: mean 86.33, std 12.61, range [49.28, 96.5]

Foldseek 3Di:
DVLVVLVVVCVVCVLPLVSLLVNLVVCVVVVVLVSSLVSLVSNVVNHPRDLSSLLSNLLSCLVVVHPLVSSLVSLCVSPPPPDDDLSSLLSVLSSCVSVVVLVSSVVSLVVSCVVCVPDPSSVVSVVVSVVSNVVVVVVVVVVPPPDPPPPDDDDD

Secondary structure (DSSP, 8-state):
-HHHHHHHHHHH-TT-HHHHHHHHHHHHHTT-HHHHHHHHHHHHTTSPPPHHHHHHHHHHHHHHT--HHHHHHHHHHHTGGG---HHHHHHHHHHHHHHT-HHHHHHHHHHHHHH-TT-HHHHHHHHHHHHHHHHHHHHHHHTTSS----------